Protein AF-A0A9P6WL25-F1 (afdb_monomer_lite)

Radius of gyration: 25.48 Å; chains: 1; bounding box: 45×40×81 Å

Sequence (112 aa):
MPPVQQVQVQYQQPSLFDKMKMGFLMVGAVSGFVFGGYAILKNGAPNGVVNTLGQYILGSGAFFGMFMSVGSIIRSEDIEYSNLGKPGNFAELRAKMMAKHLINMENIKKNL

Secondary structure (DSSP, 8-state):
------------PPPHHHHHHHHIIIIIIHHHHHHHHHHHHHH--TT-HHHHHHHHHHHHHHHHHHHHHHHHHHHHHHHHHHHTT--SSHHHHHHHHHHHHHHHHHHHHH--

Foldseek 3Di:
DDDDDPPPPVPPPQPPVSVLVVCLVPFLLVQLCVVLVVCCVPVNDPPDSCVSSVCSSVVRSVVSCVVVVVVCVVCVVVVVVVVVPDDPDVVVVVVVVVVVVVVVVVVVVVVD

Structure (mmCIF, N/CA/C/O backbone):
data_AF-A0A9P6WL25-F1
#
_entry.id   AF-A0A9P6WL25-F1
#
loop_
_atom_site.group_PDB
_atom_site.id
_atom_site.type_symbol
_atom_site.label_atom_id
_atom_site.label_alt_id
_atom_site.label_comp_id
_atom_site.label_asym_id
_atom_site.label_entity_id
_atom_site.label_seq_id
_atom_site.pdbx_PDB_ins_code
_atom_site.Cartn_x
_atom_site.Cartn_y
_atom_site.Cartn_z
_atom_site.occupancy
_atom_site.B_iso_or_equiv
_atom_site.auth_seq_id
_atom_site.auth_comp_id
_atom_site.auth_asym_id
_atom_site.auth_atom_id
_atom_site.pdbx_PDB_model_num
ATOM 1 N N . MET A 1 1 ? 1.879 29.419 -40.285 1.00 56.25 1 MET A N 1
ATOM 2 C CA . MET A 1 1 ? 1.434 29.001 -38.935 1.00 56.25 1 MET A CA 1
ATOM 3 C C . MET A 1 1 ? 2.671 28.634 -38.120 1.00 56.25 1 MET A C 1
ATOM 5 O O . MET A 1 1 ? 3.490 27.890 -38.650 1.00 56.25 1 MET A O 1
ATOM 9 N N . PRO A 1 2 ? 2.886 29.226 -36.931 1.00 57.16 2 PRO A N 1
ATOM 10 C CA . PRO A 1 2 ? 4.089 28.991 -36.131 1.00 57.16 2 PRO A CA 1
ATOM 11 C C . PRO A 1 2 ? 4.127 27.535 -35.627 1.00 57.16 2 PRO A C 1
ATOM 13 O O . PRO A 1 2 ? 3.068 26.967 -35.353 1.00 57.16 2 PRO A O 1
ATOM 16 N N . PRO A 1 3 ? 5.311 26.903 -35.532 1.00 65.06 3 PRO A N 1
ATOM 17 C CA . PRO A 1 3 ? 5.435 25.528 -35.068 1.00 65.06 3 PRO A CA 1
ATOM 18 C C . PRO A 1 3 ? 4.982 25.438 -33.610 1.00 65.06 3 PRO A C 1
ATOM 20 O O . PRO A 1 3 ? 5.542 26.093 -32.732 1.00 65.06 3 PRO A O 1
ATOM 23 N N . VAL A 1 4 ? 3.960 24.619 -33.363 1.00 66.06 4 VAL A N 1
ATOM 24 C CA . VAL A 1 4 ? 3.548 24.214 -32.018 1.00 66.06 4 VAL A CA 1
ATOM 25 C C . VAL A 1 4 ? 4.761 23.634 -31.292 1.00 66.06 4 VAL A C 1
ATOM 27 O O . VAL A 1 4 ? 5.271 22.568 -31.640 1.00 66.06 4 VAL A O 1
ATOM 30 N N . GLN A 1 5 ? 5.261 24.378 -30.308 1.00 54.06 5 GLN A N 1
ATOM 31 C CA . GLN A 1 5 ? 6.288 23.912 -29.391 1.00 54.06 5 GLN A CA 1
ATOM 32 C C . GLN A 1 5 ? 5.671 22.759 -28.603 1.00 54.06 5 GLN A C 1
ATOM 34 O O . GLN A 1 5 ? 4.806 22.963 -27.753 1.00 54.06 5 GLN A O 1
ATOM 39 N N . GLN A 1 6 ? 6.065 21.532 -28.940 1.00 51.69 6 GLN A N 1
ATOM 40 C CA . GLN A 1 6 ? 5.764 20.370 -28.121 1.00 51.69 6 GLN A CA 1
ATOM 41 C C . GLN A 1 6 ? 6.497 20.582 -26.799 1.00 51.69 6 GLN A C 1
ATOM 43 O O . GLN A 1 6 ? 7.693 20.315 -26.699 1.00 51.69 6 GLN A O 1
ATOM 48 N N . VAL A 1 7 ? 5.785 21.122 -25.808 1.00 46.50 7 VAL A N 1
ATOM 49 C CA . VAL A 1 7 ? 6.198 21.093 -24.409 1.00 46.50 7 VAL A CA 1
ATOM 50 C C . VAL A 1 7 ? 6.344 19.616 -24.075 1.00 46.50 7 VAL A C 1
ATOM 52 O O . VAL A 1 7 ? 5.361 18.910 -23.853 1.00 46.50 7 VAL A O 1
ATOM 55 N N . GLN A 1 8 ? 7.579 19.123 -24.144 1.00 43.72 8 GLN A N 1
ATOM 56 C CA . GLN A 1 8 ? 7.936 17.804 -23.659 1.00 43.72 8 GLN A CA 1
ATOM 57 C C . GLN A 1 8 ? 7.766 17.872 -22.147 1.00 43.72 8 GLN A C 1
ATOM 59 O O . GLN A 1 8 ? 8.685 18.230 -21.416 1.00 43.72 8 GLN A O 1
ATOM 64 N N . VAL A 1 9 ? 6.552 17.582 -21.677 1.00 44.34 9 VAL A N 1
ATOM 65 C CA . VAL A 1 9 ? 6.332 17.212 -20.286 1.00 44.34 9 VAL A CA 1
ATOM 66 C C . VAL A 1 9 ? 7.096 15.909 -20.121 1.00 44.34 9 VAL A C 1
ATOM 68 O O . VAL A 1 9 ? 6.613 14.829 -20.460 1.00 44.34 9 VAL A O 1
ATOM 71 N N . GLN A 1 10 ? 8.354 16.036 -19.709 1.00 42.00 10 GLN A N 1
ATOM 72 C CA . GLN A 1 10 ? 9.203 14.933 -19.318 1.00 42.00 10 GLN A CA 1
ATOM 73 C C . GLN A 1 10 ? 8.553 14.333 -18.075 1.00 42.00 10 GLN A C 1
ATOM 75 O O . GLN A 1 10 ? 8.845 14.730 -16.951 1.00 42.00 10 GLN A O 1
ATOM 80 N N . TYR A 1 11 ? 7.597 13.423 -18.279 1.00 49.81 11 TYR A N 1
ATOM 81 C CA . TYR A 1 11 ? 7.112 12.548 -17.226 1.00 49.81 11 TYR A CA 1
ATOM 82 C C . TYR A 1 11 ? 8.317 11.729 -16.793 1.00 49.81 11 TYR A C 1
ATOM 84 O O . TYR A 1 11 ? 8.656 10.720 -17.412 1.00 49.81 11 TYR A O 1
ATOM 92 N N . GLN A 1 12 ? 9.006 12.222 -15.767 1.00 55.16 12 GLN A N 1
ATOM 93 C CA . GLN A 1 12 ? 10.010 11.479 -15.037 1.00 55.16 12 GLN A CA 1
ATOM 94 C C . GLN A 1 12 ? 9.336 10.174 -14.642 1.00 55.16 12 GLN A C 1
ATOM 96 O O . GLN A 1 12 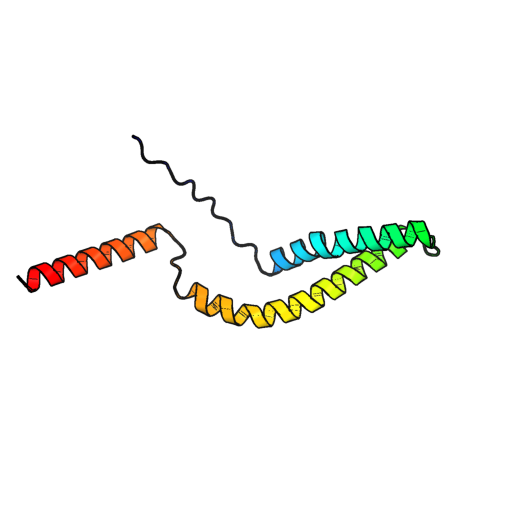? 8.397 10.183 -13.846 1.00 55.16 12 GLN A O 1
ATOM 101 N N . GLN A 1 13 ? 9.716 9.079 -15.308 1.00 61.66 13 GLN A N 1
ATOM 102 C CA . GLN A 1 13 ? 9.121 7.785 -15.027 1.00 61.66 13 GLN A CA 1
ATOM 103 C C . GLN A 1 13 ? 9.325 7.530 -13.532 1.00 61.66 13 GLN A C 1
ATOM 105 O O . GLN A 1 13 ? 10.476 7.492 -13.092 1.00 61.66 13 GLN A O 1
ATOM 110 N N . PRO A 1 14 ? 8.239 7.421 -12.743 1.00 70.75 14 PRO A N 1
ATOM 111 C CA . PRO A 1 14 ? 8.369 7.216 -11.311 1.00 70.75 14 PRO A CA 1
ATOM 112 C C . PRO A 1 14 ? 9.166 5.939 -11.089 1.00 70.75 14 PRO A C 1
ATOM 114 O O . PRO A 1 14 ? 8.896 4.936 -11.764 1.00 70.75 14 PRO A O 1
ATOM 117 N N . SER A 1 15 ? 10.139 5.967 -10.179 1.00 84.69 15 SER A N 1
ATOM 118 C CA . SER A 1 15 ? 10.931 4.775 -9.890 1.00 84.69 15 SER A CA 1
ATOM 119 C C . SER A 1 15 ? 10.020 3.643 -9.401 1.00 84.69 15 SER A C 1
ATOM 121 O O . SER A 1 15 ? 8.886 3.868 -8.968 1.00 84.69 15 SER A O 1
ATOM 123 N N . LEU A 1 16 ? 10.503 2.401 -9.445 1.00 79.50 16 LEU A N 1
ATOM 124 C CA . LEU A 1 16 ? 9.780 1.257 -8.874 1.00 79.50 16 LEU A CA 1
ATOM 125 C C . LEU A 1 16 ? 9.375 1.509 -7.417 1.00 79.50 16 LEU A C 1
ATOM 127 O O . LEU A 1 16 ? 8.264 1.169 -7.017 1.00 79.50 16 LEU A O 1
ATOM 131 N N . PHE A 1 17 ? 10.242 2.174 -6.656 1.00 84.50 17 PHE A N 1
ATOM 132 C CA . PHE A 1 17 ? 9.959 2.553 -5.282 1.00 84.50 17 PHE A CA 1
ATOM 133 C C . PHE A 1 17 ? 8.858 3.614 -5.187 1.00 84.50 17 PHE A C 1
ATOM 135 O O . PHE A 1 17 ? 7.945 3.482 -4.372 1.00 84.50 17 PHE A O 1
ATOM 142 N N . ASP A 1 18 ? 8.874 4.616 -6.068 1.00 88.25 18 ASP A N 1
ATOM 143 C CA . ASP A 1 18 ? 7.806 5.618 -6.126 1.00 88.25 18 ASP A CA 1
ATOM 144 C C . ASP A 1 18 ? 6.468 4.975 -6.494 1.00 88.25 18 ASP A C 1
ATOM 146 O O . ASP A 1 18 ? 5.459 5.273 -5.861 1.00 88.25 18 ASP A O 1
ATOM 150 N N . LYS A 1 19 ? 6.451 4.030 -7.444 1.00 85.00 19 LYS A N 1
ATOM 151 C CA . LYS A 1 19 ? 5.251 3.257 -7.814 1.00 85.00 19 LYS A CA 1
ATOM 152 C C . LYS A 1 19 ? 4.740 2.407 -6.654 1.00 85.00 19 LYS A C 1
ATOM 154 O O . LYS A 1 19 ? 3.535 2.376 -6.414 1.00 85.00 19 LYS A O 1
ATOM 159 N N . MET A 1 20 ? 5.639 1.748 -5.925 1.00 87.94 20 MET A N 1
ATOM 160 C CA . MET A 1 20 ?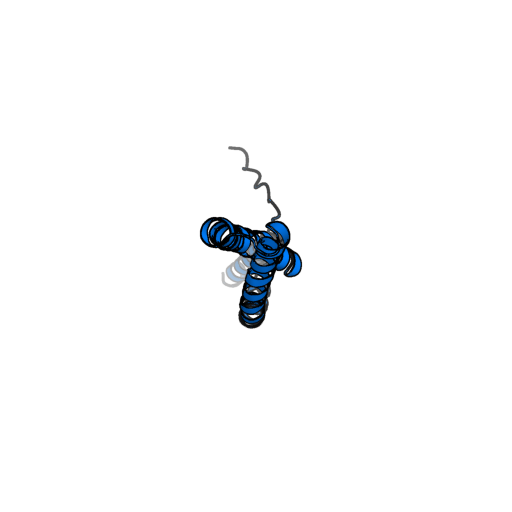 5.294 0.964 -4.736 1.00 87.94 20 MET A CA 1
ATOM 161 C C . MET A 1 20 ? 4.664 1.848 -3.661 1.00 87.94 20 MET A C 1
ATOM 163 O O . MET A 1 20 ? 3.587 1.533 -3.158 1.00 87.94 20 MET A O 1
ATOM 167 N N . LYS A 1 21 ? 5.285 2.992 -3.354 1.00 89.94 21 LYS A N 1
ATOM 168 C CA . LYS A 1 21 ? 4.776 3.936 -2.354 1.00 89.94 21 LYS A CA 1
ATOM 169 C C . LYS A 1 21 ? 3.430 4.519 -2.774 1.00 89.94 21 LYS A C 1
ATOM 171 O O . LYS A 1 21 ? 2.507 4.598 -1.968 1.00 89.94 21 LYS A O 1
ATOM 176 N N . MET A 1 22 ? 3.299 4.878 -4.049 1.00 91.31 22 MET A N 1
ATOM 177 C CA . MET A 1 22 ? 2.055 5.413 -4.593 1.00 91.31 22 MET A CA 1
ATOM 178 C C . MET A 1 22 ? 0.930 4.377 -4.538 1.00 91.31 22 MET A C 1
ATOM 180 O O . MET A 1 22 ? -0.194 4.708 -4.175 1.00 91.31 22 MET A O 1
ATOM 184 N N . GLY A 1 23 ? 1.230 3.117 -4.842 1.00 89.31 23 GLY A N 1
ATOM 185 C CA . GLY A 1 23 ? 0.258 2.036 -4.768 1.00 89.31 23 GLY A CA 1
ATOM 186 C C . GLY A 1 23 ? -0.125 1.658 -3.336 1.00 89.31 23 GLY A C 1
ATOM 187 O O . GLY A 1 23 ? -1.302 1.433 -3.064 1.00 89.31 23 GLY A O 1
ATOM 188 N N . PHE A 1 24 ? 0.818 1.694 -2.391 1.00 92.00 24 PHE A N 1
ATOM 189 C CA . PHE A 1 24 ? 0.499 1.529 -0.974 1.00 92.00 24 PHE A CA 1
ATOM 190 C C . PHE A 1 24 ? -0.455 2.627 -0.491 1.00 92.00 24 PHE A C 1
ATOM 192 O O . PHE A 1 24 ? -1.431 2.334 0.190 1.00 92.00 24 PHE A O 1
ATOM 199 N N . LEU A 1 25 ? -0.222 3.883 -0.877 1.00 92.69 25 LEU A N 1
ATOM 200 C CA . LEU A 1 25 ? -1.094 4.993 -0.488 1.00 92.69 25 LEU A CA 1
ATOM 201 C C . LEU A 1 25 ? -2.464 4.929 -1.170 1.00 92.69 25 LEU A C 1
ATOM 203 O O . LEU A 1 25 ? -3.483 5.105 -0.512 1.00 92.69 25 LEU A O 1
ATOM 207 N N . MET A 1 26 ? -2.509 4.664 -2.474 1.00 92.62 26 MET A N 1
ATOM 208 C CA . MET A 1 26 ? -3.770 4.718 -3.217 1.00 92.62 26 MET A CA 1
ATOM 209 C C . MET A 1 26 ? -4.607 3.458 -3.091 1.00 92.62 26 MET A C 1
ATOM 211 O O . MET A 1 26 ? -5.824 3.546 -3.021 1.00 92.62 26 MET A O 1
ATOM 215 N N . VAL A 1 27 ? -3.984 2.286 -3.092 1.00 90.38 27 VAL A N 1
ATOM 216 C CA . VAL A 1 27 ? -4.710 1.015 -3.042 1.00 90.38 27 VAL A CA 1
ATOM 217 C C . VAL A 1 27 ? -4.694 0.477 -1.625 1.00 90.38 27 VAL A C 1
ATOM 219 O O . VAL A 1 27 ? -5.757 0.183 -1.091 1.00 90.38 27 VAL A O 1
ATOM 222 N N . GLY A 1 28 ? -3.526 0.413 -0.984 1.00 90.88 28 GLY A N 1
ATOM 223 C CA . GLY A 1 28 ? -3.401 -0.073 0.393 1.00 90.88 28 GLY A CA 1
ATOM 224 C C . GLY A 1 28 ? -4.213 0.774 1.374 1.00 90.88 28 GLY A C 1
ATOM 225 O O . GLY A 1 28 ? -5.176 0.286 1.964 1.00 90.88 28 GLY A O 1
ATOM 226 N N . ALA A 1 29 ? -3.898 2.061 1.504 1.00 92.94 29 ALA A N 1
ATOM 227 C CA . ALA A 1 29 ? -4.530 2.905 2.512 1.00 92.94 29 ALA A CA 1
ATOM 228 C C . ALA A 1 29 ? -6.013 3.187 2.224 1.00 92.94 29 ALA A C 1
ATOM 230 O O . ALA A 1 29 ? -6.814 3.141 3.152 1.00 92.94 29 ALA A O 1
ATOM 231 N N . VAL A 1 30 ? -6.416 3.413 0.967 1.00 93.12 30 VAL A N 1
ATOM 232 C CA . VAL A 1 30 ? -7.833 3.677 0.640 1.00 93.12 30 VAL A CA 1
ATOM 233 C C . VAL A 1 30 ? -8.697 2.435 0.841 1.00 93.12 30 VAL A C 1
ATOM 235 O O . VAL A 1 30 ? -9.749 2.530 1.468 1.00 93.12 30 VAL A O 1
ATOM 238 N N . SER A 1 31 ? -8.267 1.257 0.371 1.00 90.31 31 SER A N 1
ATOM 239 C CA . SER A 1 31 ? -9.040 0.027 0.604 1.00 90.31 31 SER A CA 1
ATOM 240 C C . SER A 1 31 ? -9.090 -0.324 2.092 1.00 90.31 31 SER A C 1
ATOM 242 O O . SER A 1 31 ? -10.156 -0.651 2.609 1.00 90.31 31 SER A O 1
ATOM 244 N N . GLY A 1 32 ? -7.977 -0.156 2.811 1.00 90.19 32 GLY A N 1
ATOM 245 C CA . GLY A 1 32 ? -7.926 -0.325 4.260 1.00 90.19 32 GLY A CA 1
ATOM 246 C C . GLY A 1 32 ? -8.821 0.667 5.002 1.00 90.19 32 GLY A C 1
ATOM 247 O O . GLY A 1 32 ? -9.453 0.301 5.987 1.00 90.19 32 GLY A O 1
ATOM 248 N N . PHE A 1 33 ? -8.953 1.895 4.501 1.00 92.50 33 PHE A N 1
ATOM 249 C CA . PHE A 1 33 ? -9.867 2.886 5.058 1.00 92.50 33 PHE A CA 1
ATOM 250 C C . PHE A 1 33 ? -11.335 2.538 4.797 1.00 92.50 33 PHE A C 1
ATOM 252 O O . PHE A 1 33 ? -12.151 2.643 5.705 1.00 92.50 33 PHE A O 1
ATOM 259 N N . VAL A 1 34 ? -11.685 2.084 3.591 1.00 93.25 34 VAL A N 1
ATOM 260 C CA . VAL A 1 34 ? -13.065 1.702 3.250 1.00 93.25 34 VAL A CA 1
ATOM 261 C C . VAL A 1 34 ? -13.493 0.462 4.033 1.00 93.25 34 VAL A C 1
ATOM 263 O O . VAL A 1 34 ? -14.515 0.487 4.718 1.00 93.25 34 VAL A O 1
ATOM 266 N N . PHE A 1 35 ? -12.703 -0.614 3.982 1.00 88.50 35 PHE A N 1
ATOM 267 C CA . PHE A 1 35 ? -13.031 -1.858 4.679 1.00 88.50 35 PHE A CA 1
ATOM 268 C C . PHE A 1 35 ? -12.869 -1.730 6.196 1.00 88.50 35 PHE A C 1
ATOM 270 O O . PHE A 1 35 ? -13.714 -2.224 6.939 1.00 88.50 35 PHE A O 1
ATOM 277 N N . GLY A 1 36 ? -11.843 -1.018 6.663 1.00 87.75 36 GLY A N 1
ATOM 278 C CA . GLY A 1 36 ? -11.631 -0.751 8.084 1.00 87.75 36 GLY A CA 1
ATOM 279 C C . GLY A 1 36 ? -12.672 0.201 8.661 1.00 87.75 36 GLY A C 1
ATOM 280 O O . GLY A 1 36 ? -13.229 -0.074 9.717 1.00 87.75 36 GLY A O 1
ATOM 281 N N . GLY A 1 37 ? -13.015 1.275 7.947 1.00 87.62 37 GLY A N 1
ATOM 282 C CA . GLY A 1 37 ? -14.086 2.195 8.328 1.00 87.62 37 GLY A CA 1
ATOM 283 C C . GLY A 1 37 ? -15.442 1.496 8.385 1.00 87.62 37 GLY A C 1
ATOM 284 O O . GLY A 1 37 ? -16.166 1.636 9.369 1.00 87.62 37 GLY A O 1
ATOM 285 N N . TYR A 1 38 ? -15.755 0.657 7.392 1.00 89.75 38 TYR A N 1
ATOM 286 C CA . TYR A 1 38 ? -16.963 -0.167 7.414 1.00 89.75 38 TYR A CA 1
ATOM 287 C C . TYR A 1 38 ? -16.975 -1.162 8.586 1.00 89.75 38 TYR A C 1
ATOM 289 O O . TYR A 1 38 ? -17.985 -1.284 9.279 1.00 89.75 38 TYR A O 1
ATOM 297 N N . ALA A 1 39 ? -15.857 -1.842 8.855 1.00 85.19 39 ALA A N 1
ATOM 298 C CA . ALA A 1 39 ? -15.743 -2.774 9.975 1.00 85.19 39 ALA A CA 1
ATOM 299 C C . ALA A 1 39 ? -15.934 -2.079 11.332 1.00 85.19 39 ALA A C 1
ATOM 301 O O . ALA A 1 39 ? -16.615 -2.623 12.198 1.00 85.19 39 ALA A O 1
ATOM 302 N N . ILE A 1 40 ? -15.399 -0.866 11.492 1.00 87.25 40 ILE A N 1
ATOM 303 C CA . ILE A 1 40 ? -15.554 -0.048 12.702 1.00 87.25 40 ILE A CA 1
ATOM 304 C C . ILE A 1 40 ? -17.009 0.388 12.891 1.00 87.25 40 ILE A C 1
ATOM 306 O O . ILE A 1 40 ? -17.524 0.306 14.003 1.00 87.25 40 ILE A O 1
ATOM 310 N N . LEU A 1 41 ? -17.688 0.814 11.822 1.00 86.94 41 LEU A N 1
ATOM 311 C CA . LEU A 1 41 ? -19.097 1.217 11.887 1.00 86.94 41 LEU A CA 1
ATOM 312 C C . LEU A 1 41 ? -20.028 0.040 12.202 1.00 86.94 41 LEU A C 1
ATOM 314 O O . LEU A 1 41 ? -21.019 0.214 12.905 1.00 86.94 41 LEU A O 1
ATOM 318 N N . LYS A 1 42 ? -19.718 -1.153 11.683 1.00 86.25 42 LYS A N 1
ATOM 319 C CA . LYS A 1 42 ? -20.568 -2.339 11.832 1.00 86.25 42 LYS A CA 1
ATOM 320 C C . LYS A 1 42 ? -20.334 -3.092 13.139 1.00 86.25 42 LYS A C 1
ATOM 322 O O . LYS A 1 42 ? -21.290 -3.447 13.817 1.00 86.25 42 LYS A O 1
ATOM 327 N N . ASN A 1 43 ? -19.077 -3.382 13.457 1.00 82.31 43 ASN A N 1
ATOM 328 C CA . ASN A 1 43 ? -18.708 -4.261 14.569 1.00 82.31 43 ASN A CA 1
ATOM 329 C C . ASN A 1 43 ? -18.174 -3.484 15.783 1.00 82.31 43 ASN A C 1
ATOM 331 O O . ASN A 1 43 ? -17.856 -4.089 16.805 1.00 82.31 43 ASN A O 1
ATOM 335 N N . GLY A 1 44 ? -18.064 -2.156 15.682 1.00 75.38 44 GLY A N 1
ATOM 336 C CA . GLY A 1 44 ? -17.365 -1.338 16.666 1.00 75.38 44 GLY A CA 1
ATOM 337 C C . GLY A 1 44 ? -15.843 -1.503 16.581 1.00 75.38 44 GLY A C 1
ATOM 338 O O . GLY A 1 44 ? -15.316 -2.400 15.922 1.00 75.38 44 GLY A O 1
ATOM 339 N N . ALA A 1 45 ? -15.115 -0.618 17.264 1.00 80.38 45 ALA A N 1
ATOM 340 C CA . ALA A 1 45 ? -13.661 -0.696 17.401 1.00 80.38 45 ALA A CA 1
ATOM 341 C C . ALA A 1 45 ? -13.286 -1.077 18.845 1.00 80.38 45 ALA A C 1
ATOM 343 O O . ALA A 1 45 ? -12.979 -0.188 19.643 1.00 80.38 45 ALA A O 1
ATOM 344 N N . PRO A 1 46 ? -13.299 -2.375 19.209 1.00 70.44 46 PRO A N 1
ATOM 345 C CA . PRO A 1 46 ? -13.042 -2.817 20.583 1.00 70.44 46 PRO A CA 1
ATOM 346 C C . PRO A 1 46 ? -11.630 -2.468 21.080 1.00 70.44 46 PRO A C 1
ATOM 348 O O . PRO A 1 46 ? -11.429 -2.300 22.275 1.00 70.44 46 PRO A O 1
ATOM 351 N N . ASN A 1 47 ? -10.669 -2.295 20.166 1.00 75.75 47 ASN A N 1
ATOM 352 C CA . ASN A 1 47 ? -9.285 -1.912 20.469 1.00 75.75 47 ASN A CA 1
ATOM 353 C C . ASN A 1 47 ? -8.956 -0.459 20.064 1.00 75.75 47 ASN A C 1
ATOM 355 O O . ASN A 1 47 ? -7.784 -0.105 19.930 1.00 75.75 47 ASN A O 1
ATOM 359 N N . GLY A 1 48 ? -9.981 0.373 19.843 1.00 82.62 48 GLY A N 1
ATOM 360 C CA . GLY A 1 48 ? -9.847 1.755 19.386 1.00 82.62 48 GLY A CA 1
ATOM 361 C C . GLY A 1 48 ? -9.803 1.900 17.861 1.00 82.62 48 GLY A C 1
ATOM 362 O O . GLY A 1 48 ? -9.223 1.085 17.143 1.00 82.62 48 GLY A O 1
ATOM 363 N N . VAL A 1 49 ? -10.416 2.979 17.365 1.00 84.19 49 VAL A N 1
ATOM 364 C CA . VAL A 1 49 ? -10.609 3.266 15.929 1.00 84.19 49 VAL A CA 1
ATOM 365 C C . VAL A 1 49 ? -9.283 3.261 15.169 1.00 84.19 49 VAL A C 1
ATOM 367 O O . VAL A 1 49 ? -9.183 2.643 14.117 1.00 84.19 49 VAL A O 1
ATOM 370 N N . VAL A 1 50 ? -8.245 3.892 15.723 1.00 86.06 50 VAL A N 1
ATOM 371 C CA . VAL A 1 50 ? -6.927 4.016 15.077 1.00 86.06 50 VAL A CA 1
ATOM 372 C C . VAL A 1 50 ? -6.224 2.664 14.948 1.00 86.06 50 VAL A C 1
ATOM 374 O O . VAL A 1 50 ? -5.596 2.401 13.927 1.00 86.06 50 VAL A O 1
ATOM 377 N N . ASN A 1 51 ? -6.358 1.787 15.945 1.00 88.12 51 ASN A N 1
ATOM 378 C CA . ASN A 1 51 ? -5.712 0.478 15.930 1.00 88.12 51 ASN A CA 1
ATOM 379 C C . ASN A 1 51 ? -6.403 -0.464 14.932 1.00 88.12 51 ASN A C 1
ATOM 381 O O . ASN A 1 51 ? -5.743 -1.081 14.102 1.00 88.12 51 ASN A O 1
ATOM 385 N N . THR A 1 52 ? -7.740 -0.512 14.942 1.00 85.56 52 THR A N 1
ATOM 386 C CA . THR A 1 52 ? -8.508 -1.297 13.964 1.00 85.56 52 THR A CA 1
ATOM 387 C C . THR A 1 52 ? -8.283 -0.778 12.544 1.00 85.56 52 THR A C 1
ATOM 389 O O . THR A 1 52 ? -7.964 -1.556 11.652 1.00 85.56 52 THR A O 1
ATOM 392 N N . LEU A 1 53 ? -8.364 0.534 12.323 1.00 88.88 53 LEU A N 1
ATOM 393 C CA . LEU A 1 53 ? -8.137 1.126 11.004 1.00 88.88 53 LEU A CA 1
ATOM 394 C C . LEU A 1 53 ? -6.699 0.891 10.516 1.00 88.88 53 LEU A C 1
ATOM 396 O O . LEU A 1 53 ? -6.490 0.523 9.363 1.00 88.88 53 LEU A O 1
ATOM 400 N N . GLY A 1 54 ? -5.716 1.040 11.407 1.00 89.50 54 GLY A N 1
ATOM 401 C CA . GLY A 1 54 ? -4.310 0.762 11.129 1.00 89.50 54 GLY A CA 1
ATOM 402 C C . GLY A 1 54 ? -4.062 -0.696 10.742 1.00 89.50 54 GLY A C 1
ATOM 403 O O . GLY A 1 54 ? -3.337 -0.945 9.785 1.00 89.50 54 GLY A O 1
ATOM 404 N N . GLN A 1 55 ? -4.711 -1.657 11.408 1.00 91.25 55 GLN A N 1
ATOM 405 C CA . GLN A 1 55 ? -4.637 -3.078 11.046 1.00 91.25 55 GLN A CA 1
ATOM 406 C C . GLN A 1 55 ? -5.225 -3.359 9.662 1.00 91.25 55 GLN A C 1
ATOM 408 O O . GLN A 1 55 ? -4.641 -4.131 8.905 1.00 91.25 55 GLN A O 1
ATOM 413 N N . TYR A 1 56 ? -6.338 -2.715 9.302 1.00 92.00 56 TYR A N 1
ATOM 414 C CA . TYR A 1 56 ? -6.914 -2.860 7.964 1.00 92.00 56 TYR A CA 1
ATOM 415 C C . TYR A 1 56 ? -6.029 -2.231 6.887 1.00 92.00 56 TYR A C 1
ATOM 417 O O . TYR A 1 56 ? -5.834 -2.858 5.854 1.00 92.00 56 TYR A O 1
ATOM 425 N N . ILE A 1 57 ? -5.460 -1.046 7.133 1.00 93.88 57 ILE A N 1
ATOM 426 C CA . ILE A 1 57 ? -4.530 -0.364 6.215 1.00 93.88 57 ILE A CA 1
ATOM 427 C C . ILE A 1 57 ? -3.224 -1.146 6.044 1.00 93.88 57 ILE A C 1
ATOM 429 O O . ILE A 1 57 ? -2.727 -1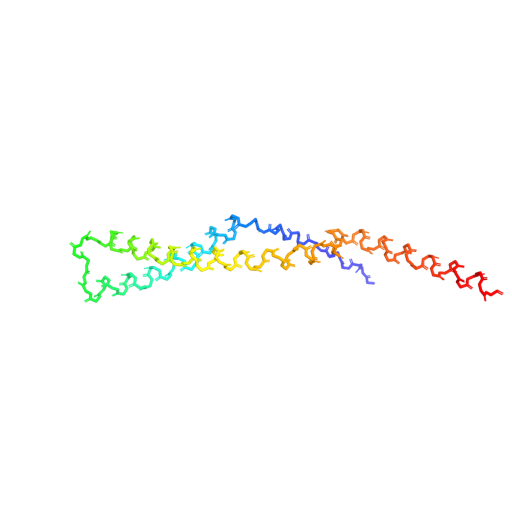.294 4.928 1.00 93.88 57 ILE A O 1
ATOM 433 N N . LEU A 1 58 ? -2.657 -1.662 7.136 1.00 93.00 58 LEU A N 1
ATOM 434 C CA . LEU A 1 58 ? -1.466 -2.507 7.079 1.00 93.00 58 LEU A CA 1
ATOM 435 C C . LEU A 1 58 ? -1.770 -3.840 6.397 1.00 93.00 58 LEU A C 1
ATOM 437 O O . LEU A 1 58 ? -0.976 -4.290 5.577 1.00 93.00 58 LEU A O 1
ATOM 441 N N . GLY A 1 59 ? -2.923 -4.444 6.690 1.00 94.06 59 GLY A N 1
ATOM 442 C CA . GLY A 1 59 ? -3.366 -5.690 6.072 1.00 94.06 59 GLY A CA 1
ATOM 443 C C . GLY A 1 59 ? -3.561 -5.545 4.564 1.00 94.06 59 GLY A C 1
ATOM 444 O O . GLY A 1 59 ? -2.975 -6.299 3.789 1.00 94.06 59 GLY A O 1
ATOM 445 N N . SER A 1 60 ? -4.320 -4.540 4.120 1.00 93.06 60 SER A N 1
ATOM 446 C CA . SER A 1 60 ? -4.513 -4.255 2.693 1.00 93.06 60 SER A CA 1
ATOM 447 C C . SER A 1 60 ? -3.209 -3.855 2.001 1.00 93.06 60 SER A C 1
ATOM 449 O O . SER A 1 60 ? -2.958 -4.276 0.872 1.00 93.06 60 SER A O 1
ATOM 451 N N . GLY A 1 61 ? -2.347 -3.094 2.679 1.00 93.62 61 GLY A N 1
ATOM 452 C CA . GLY A 1 61 ? -1.010 -2.749 2.206 1.00 93.62 61 GLY A CA 1
ATOM 453 C C . GLY A 1 61 ? -0.094 -3.965 2.036 1.00 93.62 61 GLY A C 1
ATOM 454 O O . GLY A 1 61 ? 0.646 -4.032 1.056 1.00 93.62 61 GLY A O 1
ATOM 455 N N . ALA A 1 62 ? -0.179 -4.949 2.934 1.00 93.75 62 ALA A N 1
ATOM 456 C CA . ALA A 1 62 ? 0.580 -6.194 2.853 1.00 93.75 62 ALA A CA 1
ATOM 457 C C . ALA A 1 62 ? 0.137 -7.056 1.663 1.00 93.75 62 ALA A C 1
ATOM 459 O O . ALA A 1 62 ? 0.980 -7.495 0.882 1.00 93.75 62 ALA A O 1
ATOM 460 N N . PHE A 1 63 ? -1.173 -7.244 1.462 1.00 91.81 63 PHE A N 1
ATOM 461 C CA . PHE A 1 63 ? -1.683 -7.967 0.291 1.00 91.81 63 PHE A CA 1
ATOM 462 C C . PHE A 1 63 ? -1.348 -7.248 -1.017 1.00 91.81 63 PHE A C 1
ATOM 464 O O . PHE A 1 63 ? -0.913 -7.881 -1.978 1.00 91.81 63 PHE A O 1
ATOM 471 N N . PHE A 1 64 ? -1.483 -5.922 -1.050 1.00 91.56 64 PHE A N 1
ATOM 472 C CA . PHE A 1 64 ? -1.055 -5.117 -2.189 1.00 91.56 64 PHE A CA 1
ATOM 473 C C . PHE A 1 64 ? 0.436 -5.325 -2.500 1.00 91.56 64 PHE A C 1
ATOM 475 O O . PHE A 1 64 ? 0.794 -5.593 -3.646 1.00 91.56 64 PHE A O 1
ATOM 482 N N . GLY A 1 65 ? 1.297 -5.259 -1.481 1.00 91.50 65 GLY A N 1
ATOM 483 C CA . GLY A 1 65 ? 2.732 -5.502 -1.614 1.00 91.50 65 GLY A CA 1
ATOM 484 C C . GLY A 1 65 ? 3.053 -6.914 -2.103 1.00 91.50 65 GLY A C 1
ATOM 485 O O . GLY A 1 65 ? 3.898 -7.072 -2.977 1.00 91.50 65 GLY A O 1
ATOM 486 N N . MET A 1 66 ? 2.334 -7.931 -1.621 1.00 92.94 66 MET A N 1
ATOM 487 C CA . MET A 1 66 ? 2.488 -9.317 -2.070 1.00 92.94 66 MET A CA 1
ATOM 488 C C . MET A 1 66 ? 2.173 -9.465 -3.566 1.00 92.94 66 MET A C 1
ATOM 490 O O . MET A 1 66 ? 3.008 -9.961 -4.324 1.00 92.94 66 MET A O 1
ATOM 494 N N . PHE A 1 67 ? 1.004 -8.996 -4.015 1.00 91.81 67 PHE A N 1
ATOM 495 C CA . PHE A 1 67 ? 0.613 -9.098 -5.425 1.00 91.81 67 PHE A CA 1
ATOM 496 C C . PHE A 1 67 ? 1.510 -8.264 -6.338 1.00 91.81 67 PHE A C 1
ATOM 498 O O . PHE A 1 67 ? 1.894 -8.721 -7.414 1.00 91.81 67 PHE A O 1
ATOM 505 N N . MET A 1 68 ? 1.892 -7.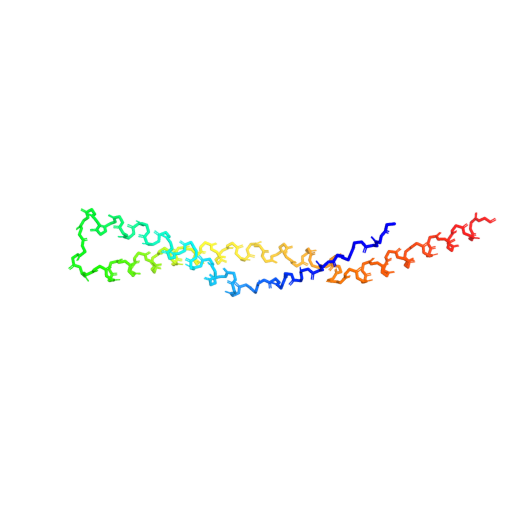062 -5.908 1.00 88.69 68 MET A N 1
ATOM 506 C CA . MET A 1 68 ? 2.802 -6.218 -6.678 1.00 88.69 68 MET A CA 1
ATOM 507 C C . MET A 1 68 ? 4.225 -6.758 -6.711 1.00 88.69 68 MET A C 1
ATOM 509 O O . MET A 1 68 ? 4.890 -6.565 -7.720 1.00 88.69 68 MET A O 1
ATOM 513 N N . SER A 1 69 ? 4.691 -7.445 -5.666 1.00 90.00 69 SER A N 1
ATOM 514 C CA . SER A 1 69 ? 6.009 -8.082 -5.669 1.00 90.00 69 SER A CA 1
ATOM 515 C C . SER A 1 69 ? 6.076 -9.221 -6.681 1.00 90.00 69 SER A C 1
ATOM 517 O O . SER A 1 69 ? 7.056 -9.324 -7.407 1.00 90.00 69 SER A O 1
ATOM 519 N N . VAL A 1 70 ? 5.041 -10.062 -6.769 1.00 91.12 70 VAL A N 1
ATOM 520 C CA . VAL A 1 70 ? 4.983 -11.119 -7.795 1.00 91.12 70 VAL A CA 1
ATOM 521 C C . VAL A 1 70 ? 4.813 -10.500 -9.185 1.00 91.12 70 VAL A C 1
ATOM 523 O O . VAL A 1 70 ? 5.512 -10.865 -10.128 1.00 91.12 70 VAL A O 1
ATOM 526 N N . GLY A 1 71 ? 3.926 -9.510 -9.306 1.00 86.56 71 GLY A N 1
ATOM 527 C CA . GLY A 1 71 ? 3.681 -8.808 -10.562 1.00 86.56 71 GLY A CA 1
ATOM 528 C C . GLY A 1 71 ? 4.883 -8.004 -11.064 1.00 86.56 71 GLY A C 1
ATOM 529 O O . GLY A 1 71 ? 5.032 -7.850 -12.273 1.00 86.56 71 GLY A O 1
ATOM 530 N N . SER A 1 72 ? 5.748 -7.499 -10.178 1.00 85.69 72 SER A N 1
ATOM 531 C CA . SER A 1 72 ? 6.962 -6.792 -10.588 1.00 85.69 72 SER A CA 1
ATOM 532 C C . SER A 1 72 ? 7.993 -7.754 -11.152 1.00 85.69 72 SER A C 1
ATOM 534 O O . SER A 1 72 ? 8.588 -7.417 -12.166 1.00 85.69 72 SER A O 1
ATOM 536 N N . ILE A 1 73 ? 8.157 -8.949 -10.576 1.00 86.50 73 ILE A N 1
ATOM 537 C CA . ILE A 1 73 ? 9.092 -9.959 -11.090 1.00 86.50 73 ILE A CA 1
ATOM 538 C C . ILE A 1 73 ? 8.695 -10.347 -12.519 1.00 86.50 73 ILE A C 1
ATOM 540 O O . ILE A 1 73 ? 9.506 -10.204 -13.426 1.00 86.50 73 ILE A O 1
ATOM 544 N N . ILE A 1 74 ? 7.420 -10.691 -12.739 1.00 85.06 74 ILE A N 1
ATOM 545 C CA . ILE A 1 74 ? 6.912 -11.097 -14.062 1.00 85.06 74 ILE A CA 1
ATOM 546 C C . ILE A 1 74 ? 6.961 -9.945 -15.076 1.00 85.06 74 ILE A C 1
ATOM 548 O O . ILE A 1 74 ? 7.184 -10.167 -16.255 1.00 85.06 74 ILE A O 1
ATOM 552 N N . ARG A 1 75 ? 6.763 -8.690 -14.653 1.00 77.00 75 ARG A N 1
ATOM 553 C CA . ARG A 1 75 ? 6.836 -7.540 -15.574 1.00 77.00 75 ARG A CA 1
ATOM 554 C C . ARG A 1 75 ? 8.240 -6.978 -15.764 1.00 77.00 75 ARG A C 1
ATOM 556 O O . ARG A 1 75 ? 8.424 -6.134 -16.637 1.00 77.00 75 ARG A O 1
ATOM 563 N N . SER A 1 76 ? 9.218 -7.396 -14.966 1.00 69.44 76 SER A N 1
ATOM 564 C CA . SER A 1 76 ? 10.599 -6.923 -15.113 1.00 69.44 76 SER A CA 1
ATOM 565 C C . SER A 1 76 ? 11.229 -7.445 -16.402 1.00 69.44 76 SER A C 1
ATOM 567 O O . SER A 1 76 ? 11.950 -6.702 -17.061 1.00 69.44 76 SER A O 1
ATOM 569 N N . GLU A 1 77 ? 10.882 -8.667 -16.805 1.00 63.06 77 GLU A N 1
ATOM 570 C CA . GLU A 1 77 ? 11.343 -9.283 -18.052 1.00 63.06 77 GLU A CA 1
ATOM 571 C C . GLU A 1 77 ? 10.853 -8.515 -19.302 1.00 63.06 77 GLU A C 1
ATOM 573 O O . GLU A 1 77 ? 11.650 -8.271 -20.200 1.00 63.06 77 GLU A O 1
ATOM 578 N N . ASP A 1 78 ? 9.625 -7.978 -19.332 1.00 60.19 78 ASP A N 1
ATOM 579 C CA . ASP A 1 78 ? 9.106 -7.172 -20.462 1.00 60.19 78 ASP A CA 1
ATOM 580 C C . ASP A 1 78 ? 9.742 -5.768 -20.604 1.00 60.19 78 ASP A C 1
ATOM 582 O O . ASP A 1 78 ? 9.830 -5.201 -21.705 1.00 60.19 78 ASP A O 1
ATOM 586 N N . ILE A 1 79 ? 10.153 -5.153 -19.487 1.00 60.41 79 ILE A N 1
ATOM 587 C CA . ILE A 1 79 ? 10.684 -3.777 -19.466 1.00 60.41 79 ILE A CA 1
ATOM 588 C C . ILE A 1 79 ? 12.083 -3.717 -20.097 1.00 60.41 79 ILE A C 1
ATOM 590 O O . ILE A 1 79 ? 12.428 -2.715 -20.729 1.00 60.41 79 ILE A O 1
ATOM 594 N N . GLU A 1 80 ? 12.875 -4.783 -19.988 1.00 57.22 80 GLU A N 1
ATOM 595 C CA . GLU A 1 80 ? 14.218 -4.847 -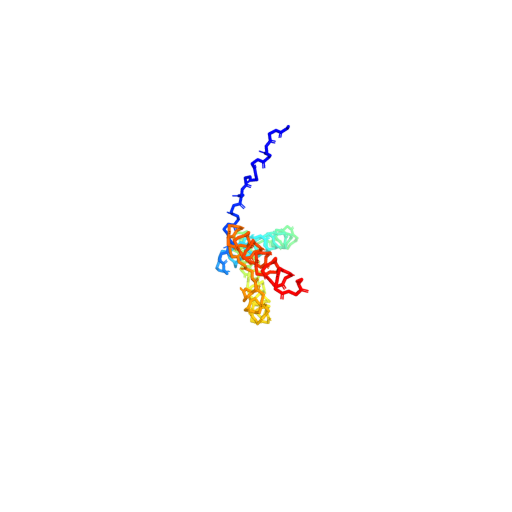20.570 1.00 57.22 80 GLU A CA 1
ATOM 596 C C . GLU A 1 80 ? 14.168 -4.892 -22.109 1.00 57.22 80 GLU A C 1
ATOM 598 O O . GLU A 1 80 ? 14.862 -4.124 -22.781 1.00 57.22 80 GLU A O 1
ATOM 603 N N . TYR A 1 81 ? 13.247 -5.670 -22.688 1.00 53.19 81 TYR A N 1
ATOM 604 C CA . TYR A 1 81 ? 13.075 -5.749 -24.146 1.00 53.19 81 TYR A CA 1
ATOM 605 C C . TYR A 1 81 ? 12.487 -4.474 -24.764 1.00 53.19 81 TYR A C 1
ATOM 607 O O . TYR A 1 81 ? 12.819 -4.110 -25.893 1.00 53.19 81 TYR A O 1
ATOM 615 N N . SER A 1 82 ? 11.630 -3.759 -24.033 1.00 58.72 82 SER A N 1
ATOM 616 C CA . SER A 1 82 ? 10.994 -2.530 -24.526 1.00 58.72 82 SER A CA 1
ATOM 617 C C . SER A 1 82 ? 11.891 -1.283 -24.429 1.00 58.72 82 SER A C 1
ATOM 619 O O . SER A 1 82 ? 11.700 -0.336 -25.199 1.00 58.72 82 SER A O 1
ATOM 621 N N . ASN A 1 83 ? 12.911 -1.281 -23.558 1.00 55.56 83 ASN A N 1
ATOM 622 C CA . ASN A 1 83 ? 13.891 -0.189 -23.458 1.00 55.56 83 ASN A CA 1
ATOM 623 C C . ASN A 1 83 ? 15.049 -0.289 -24.464 1.00 55.56 83 ASN A C 1
ATOM 625 O O . ASN A 1 83 ? 15.650 0.733 -24.788 1.00 55.56 83 ASN A O 1
ATOM 629 N N . LEU A 1 84 ? 15.315 -1.467 -25.039 1.00 57.31 84 LEU A N 1
ATOM 630 C CA . LEU A 1 84 ? 16.376 -1.652 -26.041 1.00 57.31 84 LEU A CA 1
ATOM 631 C C . LEU A 1 84 ? 16.124 -0.902 -27.368 1.00 57.31 84 LEU A C 1
ATOM 633 O O . LEU A 1 84 ? 17.050 -0.681 -28.147 1.00 57.31 84 LEU A O 1
ATOM 637 N N . GLY A 1 85 ? 14.877 -0.501 -27.645 1.00 54.78 85 GLY A N 1
ATOM 638 C CA . GLY A 1 85 ? 14.479 0.104 -28.923 1.00 54.78 85 GLY A CA 1
ATOM 639 C C . GLY A 1 85 ? 13.990 1.551 -28.858 1.00 54.78 85 GLY A C 1
ATOM 640 O O . GLY A 1 85 ? 13.715 2.141 -29.906 1.00 54.78 85 GLY A O 1
ATOM 641 N N . LYS A 1 86 ? 13.848 2.140 -27.667 1.00 59.91 86 LYS A N 1
ATOM 642 C CA . LYS A 1 86 ? 13.210 3.451 -27.502 1.00 59.91 86 LYS A CA 1
ATOM 643 C C . LYS A 1 86 ? 14.276 4.521 -27.237 1.00 59.91 86 LYS A C 1
ATOM 645 O O . LYS A 1 86 ? 14.715 4.641 -26.098 1.00 59.91 86 LYS A O 1
ATOM 650 N N . PRO A 1 87 ? 14.691 5.321 -28.243 1.00 55.88 87 PRO A N 1
ATOM 651 C CA . PRO A 1 87 ? 15.566 6.462 -27.994 1.00 55.88 87 PRO A CA 1
ATOM 652 C C . PRO A 1 87 ? 14.900 7.362 -26.954 1.00 55.88 87 PRO A C 1
ATOM 654 O O . PRO A 1 87 ? 13.789 7.861 -27.164 1.00 55.88 87 PRO A O 1
ATOM 657 N N . GLY A 1 88 ? 15.567 7.520 -25.811 1.00 62.69 88 GLY A N 1
ATOM 658 C CA . GLY A 1 88 ? 15.063 8.285 -24.671 1.00 62.69 88 GLY A CA 1
ATOM 659 C C . GLY A 1 88 ? 14.874 9.767 -24.989 1.00 62.69 88 GLY A C 1
ATOM 660 O O . GLY A 1 88 ? 14.173 10.463 -24.262 1.00 62.69 88 GLY A O 1
ATOM 661 N N . ASN A 1 89 ? 15.448 10.240 -26.099 1.00 66.00 89 ASN A N 1
ATOM 662 C CA . ASN A 1 89 ? 15.371 11.622 -26.523 1.00 66.00 89 ASN A CA 1
ATOM 663 C C . ASN A 1 89 ? 14.845 11.736 -27.964 1.00 66.00 89 ASN A C 1
ATOM 665 O O . ASN A 1 89 ? 15.378 11.138 -28.901 1.00 66.00 89 ASN A O 1
ATOM 669 N N . PHE A 1 90 ? 13.799 12.541 -28.164 1.00 62.19 90 PHE A N 1
ATOM 670 C CA . PHE A 1 90 ? 13.173 12.767 -29.475 1.00 62.19 90 PHE A CA 1
ATOM 671 C C . PHE A 1 90 ? 14.159 13.376 -30.492 1.00 62.19 90 PHE A C 1
ATOM 673 O O . PHE A 1 90 ? 14.011 13.199 -31.702 1.00 62.19 90 PHE A O 1
ATOM 680 N N . ALA A 1 91 ? 15.201 14.051 -29.993 1.00 63.38 91 ALA A N 1
ATOM 681 C CA . ALA A 1 91 ? 16.331 14.539 -30.776 1.00 63.38 91 ALA A CA 1
ATOM 682 C C . ALA A 1 91 ? 17.144 13.397 -31.407 1.00 63.38 91 ALA A C 1
ATOM 684 O O . ALA A 1 91 ? 17.498 13.469 -32.581 1.00 63.38 91 ALA A O 1
ATOM 685 N N . GLU A 1 92 ? 17.370 12.315 -30.664 1.00 66.62 92 GLU A N 1
ATOM 686 C CA . GLU A 1 92 ? 18.117 11.148 -31.136 1.00 66.62 92 GLU A CA 1
ATOM 687 C C . GLU A 1 92 ? 17.278 10.318 -32.118 1.00 66.62 92 GLU A C 1
ATOM 689 O O . GLU A 1 92 ? 17.776 9.878 -33.153 1.00 66.62 92 GLU A O 1
ATOM 694 N N . LEU A 1 93 ? 15.966 10.203 -31.872 1.00 70.50 93 LEU A N 1
ATOM 695 C CA . LEU A 1 93 ? 15.024 9.584 -32.809 1.00 70.50 93 LEU A CA 1
ATOM 696 C C . LEU A 1 93 ? 14.971 10.339 -34.149 1.00 70.50 93 LEU A C 1
ATOM 698 O O . LEU A 1 93 ? 14.961 9.721 -35.216 1.00 70.50 93 LEU A O 1
ATOM 702 N N . ARG A 1 94 ? 14.976 11.678 -34.100 1.00 65.44 94 ARG A N 1
ATOM 703 C CA . ARG A 1 94 ? 15.053 12.538 -35.289 1.00 65.44 94 ARG A CA 1
ATOM 704 C C . ARG A 1 94 ? 16.398 12.416 -35.997 1.00 65.44 94 ARG A C 1
ATOM 706 O O . ARG A 1 94 ? 16.401 12.243 -37.210 1.00 65.44 94 ARG A O 1
ATOM 713 N N . ALA A 1 95 ? 17.511 12.447 -35.267 1.00 70.00 95 ALA A N 1
ATOM 714 C CA . ALA A 1 95 ? 18.847 12.288 -35.839 1.00 70.00 95 ALA A CA 1
ATOM 715 C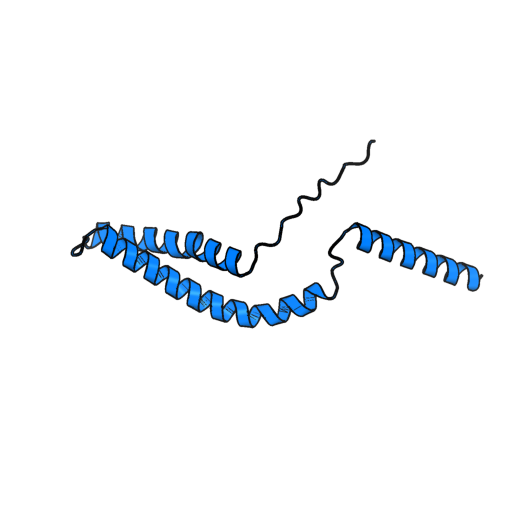 C . ALA A 1 95 ? 19.003 10.926 -36.531 1.00 70.00 95 ALA A C 1
ATOM 717 O O . ALA A 1 95 ? 19.477 10.858 -37.662 1.00 70.00 95 ALA A O 1
ATOM 718 N N . LYS A 1 96 ? 18.509 9.848 -35.910 1.00 71.75 96 LYS A N 1
ATOM 719 C CA . LYS A 1 96 ? 18.548 8.496 -36.481 1.00 71.75 96 LYS A CA 1
ATOM 720 C C . LYS A 1 96 ? 17.634 8.351 -37.701 1.00 71.75 96 LYS A C 1
ATOM 722 O O . LYS A 1 96 ? 18.016 7.695 -38.666 1.00 71.75 96 LYS A O 1
ATOM 727 N N . MET A 1 97 ? 16.462 8.993 -37.708 1.00 71.75 97 MET A N 1
ATOM 728 C CA . MET A 1 97 ? 15.593 9.035 -38.893 1.00 71.75 97 MET A CA 1
ATOM 729 C C . MET A 1 97 ? 16.195 9.855 -40.040 1.00 71.75 97 MET A C 1
ATOM 731 O O . MET A 1 97 ? 16.116 9.424 -41.189 1.00 71.75 97 MET A O 1
ATOM 735 N N . MET A 1 98 ? 16.835 10.990 -39.747 1.00 69.81 98 MET A N 1
ATOM 736 C CA . MET A 1 98 ? 17.521 11.803 -40.757 1.00 69.81 98 MET A CA 1
ATOM 737 C C . MET A 1 98 ? 18.738 11.075 -41.330 1.00 69.81 98 MET A C 1
ATOM 739 O O . MET A 1 98 ? 18.879 11.002 -42.546 1.00 69.81 98 MET A O 1
ATOM 743 N N . ALA A 1 99 ? 19.564 10.458 -40.482 1.00 73.75 99 ALA A N 1
ATOM 744 C CA . ALA A 1 99 ? 20.698 9.649 -40.922 1.00 73.75 99 ALA A CA 1
ATOM 745 C C . ALA A 1 99 ? 20.240 8.478 -41.805 1.00 73.75 99 ALA A C 1
ATOM 747 O O . ALA A 1 99 ? 20.807 8.241 -42.869 1.00 73.75 99 ALA A O 1
ATOM 748 N N . LYS A 1 100 ? 19.150 7.794 -41.426 1.00 75.19 100 LYS A N 1
ATOM 749 C CA . LYS A 1 100 ? 18.563 6.729 -42.250 1.00 75.19 100 LYS A CA 1
ATOM 750 C C . LYS A 1 100 ? 18.067 7.251 -43.605 1.00 75.19 100 LYS A C 1
ATOM 752 O O . LYS A 1 100 ? 18.220 6.562 -44.610 1.00 75.19 100 LYS A O 1
ATOM 757 N N . HIS A 1 101 ? 17.493 8.454 -43.650 1.00 71.06 101 HIS A N 1
ATOM 758 C CA . HIS A 1 101 ? 17.036 9.063 -44.899 1.00 71.06 101 HIS A CA 1
ATOM 759 C C . HIS A 1 101 ? 18.205 9.450 -45.817 1.00 71.06 101 HIS A C 1
ATOM 761 O O . HIS A 1 101 ? 18.141 9.189 -47.014 1.00 71.06 101 HIS A O 1
ATOM 767 N N . LEU A 1 102 ? 19.293 9.988 -45.259 1.00 72.25 102 LEU A N 1
ATOM 768 C CA . LEU A 1 102 ? 20.496 10.343 -46.017 1.00 72.25 102 LEU A CA 1
ATOM 769 C C . LEU A 1 102 ? 21.176 9.114 -46.626 1.00 72.25 102 LEU A C 1
ATOM 771 O O . LEU A 1 102 ? 21.490 9.125 -47.811 1.00 72.25 102 LEU A O 1
ATOM 775 N N . ILE A 1 103 ? 21.308 8.026 -45.864 1.00 71.81 103 ILE A N 1
ATOM 776 C CA . ILE A 1 103 ? 21.866 6.762 -46.375 1.00 71.81 103 ILE A CA 1
ATOM 777 C C . ILE A 1 103 ? 20.985 6.192 -47.495 1.00 71.81 103 ILE A C 1
ATOM 779 O O . ILE A 1 103 ? 21.487 5.691 -48.500 1.00 71.81 103 ILE A O 1
ATOM 783 N N . ASN A 1 104 ? 19.659 6.287 -47.357 1.00 77.00 104 ASN A N 1
ATOM 784 C CA . ASN A 1 104 ? 18.735 5.856 -48.402 1.00 77.00 104 ASN A CA 1
ATOM 785 C C . ASN A 1 104 ? 18.870 6.712 -49.674 1.00 77.00 104 ASN A C 1
ATOM 787 O O . ASN A 1 104 ? 18.820 6.176 -50.776 1.00 77.00 104 ASN A O 1
ATOM 791 N N . MET A 1 105 ? 19.085 8.023 -49.532 1.00 68.25 105 MET A N 1
ATOM 792 C CA . MET A 1 105 ? 19.345 8.912 -50.665 1.00 68.25 105 MET A CA 1
ATOM 793 C C . MET A 1 105 ? 20.696 8.637 -51.327 1.00 68.25 105 MET A C 1
ATOM 795 O O . MET A 1 105 ? 20.763 8.628 -52.553 1.00 68.25 105 MET A O 1
ATOM 799 N N . GLU A 1 106 ? 21.744 8.345 -50.556 1.00 69.38 106 GLU A N 1
ATOM 800 C CA . GLU A 1 106 ? 23.034 7.916 -51.106 1.00 69.38 106 GLU A CA 1
ATOM 801 C C . GLU A 1 106 ? 22.900 6.610 -51.894 1.00 69.38 106 GLU A C 1
ATOM 803 O O . GLU A 1 106 ? 23.374 6.528 -53.025 1.00 69.38 106 GLU A O 1
ATOM 808 N N . ASN A 1 107 ? 22.189 5.616 -51.354 1.00 68.50 107 ASN A N 1
ATOM 809 C CA . ASN A 1 107 ? 21.961 4.346 -52.044 1.00 68.50 107 ASN A CA 1
ATOM 810 C C . ASN A 1 107 ? 21.139 4.505 -53.331 1.00 68.50 107 ASN A C 1
ATOM 812 O O . ASN A 1 107 ? 21.450 3.850 -54.323 1.00 68.50 107 ASN A O 1
ATOM 816 N N . ILE A 1 108 ? 20.130 5.383 -53.353 1.00 65.06 108 ILE A N 1
ATOM 817 C CA . ILE A 1 108 ? 19.361 5.678 -54.575 1.00 65.06 108 ILE A CA 1
ATOM 818 C C . ILE A 1 108 ? 20.239 6.400 -55.603 1.00 65.06 108 ILE A C 1
ATOM 820 O O . ILE A 1 108 ? 20.191 6.072 -56.782 1.00 65.06 108 ILE A O 1
ATOM 824 N N . LYS A 1 109 ? 21.094 7.331 -55.167 1.00 63.94 109 LYS A N 1
ATOM 825 C CA . LYS A 1 109 ? 22.009 8.069 -56.052 1.00 63.94 109 LYS A CA 1
ATOM 826 C C . LYS A 1 109 ? 23.136 7.200 -56.624 1.00 63.94 109 LYS A C 1
ATOM 828 O O . LYS A 1 109 ? 23.744 7.592 -57.609 1.00 63.94 109 LYS A O 1
ATOM 833 N N . LYS A 1 110 ? 23.431 6.063 -55.989 1.00 59.53 110 LYS A N 1
ATOM 834 C CA . LYS A 1 110 ? 24.424 5.070 -56.433 1.00 59.53 110 LYS A CA 1
ATOM 835 C C . LYS A 1 110 ? 23.834 3.982 -57.342 1.00 59.53 110 LYS A C 1
ATOM 837 O O . LYS A 1 110 ? 24.599 3.259 -57.966 1.00 59.53 110 LYS A O 1
ATOM 842 N N . ASN A 1 111 ? 22.503 3.841 -57.365 1.00 57.50 111 ASN A N 1
ATOM 843 C CA . ASN A 1 111 ? 21.756 2.908 -58.223 1.00 57.50 111 ASN A CA 1
ATOM 844 C C . ASN A 1 111 ? 21.052 3.613 -59.406 1.00 57.50 111 ASN A C 1
ATOM 846 O O . ASN A 1 111 ? 20.263 2.977 -60.105 1.00 57.50 111 ASN A O 1
ATOM 850 N N . LEU A 1 112 ? 21.328 4.905 -59.616 1.00 55.94 112 LEU A N 1
ATOM 851 C CA . LEU A 1 112 ? 21.092 5.644 -60.862 1.00 55.94 112 LEU A CA 1
ATOM 852 C C . LEU A 1 112 ? 22.435 5.848 -61.568 1.00 55.94 112 LEU A C 1
ATOM 854 O O . LEU A 1 112 ? 22.436 5.817 -62.815 1.00 55.94 112 LEU A O 1
#

InterPro domains:
  IPR018450 Romo1/Mgr2 [PF10247] (15-76)
  IPR018450 Romo1/Mgr2 [PTHR28525] (1-76)
  IPR018450 Romo1/Mgr2 [SM01378] (14-76)

pLDDT: mean 76.19, std 14.69, range [42.0, 94.06]

Organism: NCBI:txid460514